Protein AF-A0A2V7U6J4-F1 (afdb_monomer)

pLDDT: mean 93.61, std 9.06, range [50.28, 98.5]

Secondary structure (DSSP, 8-state):
----PPPPEEEEEEEETTEEEEE-SSEEEEEESSTT-SEE---TTS-TT-EEEEE-TTSS-EEEEE---SS-EEETTEEESS-EE--TT-EEEETTEEEEEEEEE-

Sequence (106 aa):
MLAPVAAPLAEVRLVGSDYDLSVSSPGAHVLGRAADAPLRVKHATVSRTHARVILSEDRQTASLEHAGGANGTRLNGRAIDKAEPLSDGDEIGIGEVTLRVVLKRS

Mean predicted aligned error: 3.89 Å

Radius of gyration: 13.4 Å; Cα contacts (8 Å, |Δi|>4): 269; chains: 1; bounding box: 33×26×39 Å

Foldseek 3Di:
DDDPQPFAFQKKWWDDPPATAIDRDAAKFFQFCAPPGNNHDPDPQTHRRQKIWGQHPRRSWIWIAGPDHDQAKDKQNHGDHGIDTDDQQIWIDGGNTIIGIHTDGD

Solvent-accessible surface area (backbone atoms only — not comparable to full-atom values): 5745 Å² total; per-residue (Å²): 134,84,74,83,76,71,62,39,50,50,31,48,32,39,41,35,97,93,41,82,38,70,49,64,66,61,45,79,40,40,30,11,35,32,94,83,28,77,36,60,41,90,44,93,58,34,30,54,52,24,26,27,45,31,32,37,87,83,23,76,49,38,29,43,28,53,63,47,63,93,58,56,33,25,51,71,86,39,78,44,92,52,73,41,78,60,54,71,68,38,39,38,32,42,39,86,47,60,30,34,32,44,65,42,63,95

Nearest PDB structures (foldseek):
  3gqs-assembly2_B  TM=8.626E-01  e=2.930E-07  Chlamydia trachomatis D/UW-3/CX
  3gqs-assembly1_A  TM=8.693E-01  e=1.905E-06  Chlamydia trachomatis D/UW-3/CX
  3unm-assembly1_A  TM=8.060E-01  e=2.771E-06  Homo sapiens
  4jon-assembly3_C  TM=8.136E-01  e=6.879E-06  Homo sapiens
  2n84-assembly1_A  TM=6.551E-01  e=1.175E-05  Trypanosoma brucei brucei TREU927

Structure (mmCIF, N/CA/C/O backbone):
data_AF-A0A2V7U6J4-F1
#
_entry.id   AF-A0A2V7U6J4-F1
#
loop_
_atom_site.group_PDB
_atom_site.id
_atom_site.type_symbol
_atom_site.label_atom_id
_atom_site.label_alt_id
_atom_site.label_comp_id
_atom_site.label_asym_id
_atom_site.label_entity_id
_atom_site.label_seq_id
_atom_site.pdbx_PDB_ins_code
_atom_site.Cartn_x
_atom_site.Cartn_y
_atom_site.Cartn_z
_atom_site.occupancy
_atom_site.B_iso_or_equiv
_atom_site.auth_seq_id
_atom_site.auth_comp_id
_atom_site.auth_asym_id
_atom_site.auth_atom_id
_atom_site.pdbx_PDB_model_num
ATOM 1 N N . MET A 1 1 ? -19.538 15.691 23.998 1.00 50.28 1 MET A N 1
ATOM 2 C CA . MET A 1 1 ? -19.875 14.409 23.344 1.00 50.28 1 MET A CA 1
ATOM 3 C C . MET A 1 1 ? -18.637 13.944 22.599 1.00 50.28 1 MET A C 1
ATOM 5 O O . MET A 1 1 ? -18.247 14.613 21.654 1.00 50.28 1 MET A O 1
ATOM 9 N N . LEU A 1 2 ? -17.965 12.893 23.070 1.00 55.34 2 LEU A N 1
ATOM 10 C CA . LEU A 1 2 ? -16.879 12.256 22.320 1.00 55.34 2 LEU A CA 1
ATOM 11 C C . LEU A 1 2 ? -17.540 11.422 21.218 1.00 55.34 2 LEU A C 1
ATOM 13 O O . LEU A 1 2 ? -18.340 10.541 21.531 1.00 55.34 2 LEU A O 1
ATOM 17 N N . ALA A 1 3 ? -17.279 11.737 19.949 1.00 57.66 3 ALA A N 1
ATOM 18 C CA . ALA A 1 3 ? -17.658 10.843 18.861 1.00 57.66 3 ALA A CA 1
ATOM 19 C C . ALA A 1 3 ? -16.958 9.490 19.088 1.00 57.66 3 ALA A C 1
ATOM 21 O O . ALA A 1 3 ? -15.807 9.491 19.537 1.00 57.66 3 ALA A O 1
ATOM 22 N N . PRO A 1 4 ? -17.614 8.348 18.825 1.00 57.97 4 PRO A N 1
ATOM 23 C CA . PRO A 1 4 ? -16.938 7.064 18.899 1.00 57.97 4 PRO A CA 1
ATOM 24 C C . PRO A 1 4 ? -15.770 7.082 17.909 1.00 57.97 4 PRO A C 1
ATOM 26 O O . PRO A 1 4 ? -15.967 7.176 16.698 1.00 57.97 4 PRO A O 1
ATOM 29 N N . VAL A 1 5 ? -14.548 7.046 18.441 1.00 68.44 5 VAL A N 1
ATOM 30 C CA . VAL A 1 5 ? -13.348 6.818 17.640 1.00 68.44 5 VAL A CA 1
ATOM 31 C C . VAL A 1 5 ? -13.492 5.409 17.073 1.00 68.44 5 VAL A C 1
ATOM 33 O O . VAL A 1 5 ? -13.725 4.461 17.825 1.00 68.44 5 VAL A O 1
ATOM 36 N N . ALA A 1 6 ? -13.460 5.284 15.746 1.00 74.62 6 ALA A N 1
ATOM 37 C CA . ALA A 1 6 ? -13.576 3.991 15.088 1.00 74.62 6 ALA A CA 1
ATOM 38 C C . ALA A 1 6 ? -12.505 3.032 15.630 1.00 74.62 6 ALA A C 1
ATOM 40 O O . ALA A 1 6 ? -11.388 3.447 15.932 1.00 74.62 6 ALA A O 1
ATOM 41 N N . ALA A 1 7 ? -12.842 1.747 15.740 1.00 85.69 7 ALA A N 1
ATOM 42 C CA . ALA A 1 7 ? -11.907 0.715 16.181 1.00 85.69 7 ALA A CA 1
ATOM 43 C C .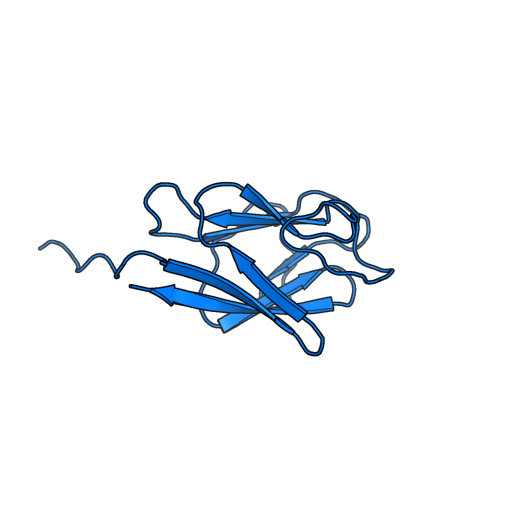 ALA A 1 7 ? -10.574 0.803 15.404 1.00 85.69 7 ALA A C 1
ATOM 45 O O . ALA A 1 7 ? -10.611 1.045 14.193 1.00 85.69 7 ALA A O 1
ATOM 46 N N . PRO A 1 8 ? -9.406 0.653 16.052 1.00 91.50 8 PRO A N 1
ATOM 47 C CA . PRO A 1 8 ? -8.113 0.840 15.401 1.00 91.50 8 PRO A CA 1
ATOM 48 C C . PRO A 1 8 ? -7.926 -0.116 14.216 1.00 91.50 8 PRO A C 1
ATOM 50 O O . PRO A 1 8 ? -8.443 -1.234 14.192 1.00 91.50 8 PRO A O 1
ATOM 53 N N . LEU A 1 9 ? -7.163 0.332 13.223 1.00 94.75 9 LEU A N 1
ATOM 54 C CA . LEU A 1 9 ? -6.770 -0.457 12.065 1.00 94.75 9 LEU A CA 1
ATOM 55 C C . LEU A 1 9 ? -5.831 -1.585 12.501 1.00 94.75 9 LEU A C 1
ATOM 57 O O . LEU A 1 9 ? -4.680 -1.366 12.887 1.00 94.75 9 LEU A O 1
ATOM 61 N N . ALA A 1 10 ? -6.330 -2.811 12.407 1.00 95.19 10 ALA A N 1
ATOM 62 C CA . ALA A 1 10 ? -5.575 -4.027 12.650 1.00 95.19 10 ALA A CA 1
ATOM 63 C C . ALA A 1 10 ? -4.618 -4.331 11.487 1.00 95.19 10 ALA A C 1
ATOM 65 O O . ALA A 1 10 ? -3.491 -4.776 11.700 1.00 95.19 10 ALA A O 1
ATOM 66 N N . GLU A 1 11 ? -5.066 -4.077 10.258 1.00 96.31 11 GLU A N 1
ATOM 67 C CA . GLU A 1 11 ? -4.352 -4.449 9.040 1.00 96.31 11 GLU A CA 1
ATOM 68 C C . GLU A 1 11 ? -4.805 -3.565 7.870 1.00 96.31 11 GLU A C 1
ATOM 70 O O . GLU A 1 11 ? -6.002 -3.320 7.694 1.00 96.31 11 GLU A O 1
ATOM 75 N N . VAL A 1 12 ? -3.854 -3.134 7.042 1.00 98.06 12 VAL A N 1
ATOM 76 C CA . VAL A 1 12 ? -4.120 -2.572 5.713 1.00 98.06 12 VAL A CA 1
ATOM 77 C C . VAL A 1 12 ? -3.785 -3.645 4.688 1.00 98.06 12 VAL A C 1
ATOM 79 O O . VAL A 1 12 ? -2.637 -4.087 4.616 1.00 98.06 12 VAL A O 1
ATOM 82 N N . ARG A 1 13 ? -4.774 -4.069 3.899 1.00 98.12 13 ARG A N 1
ATOM 83 C CA . ARG A 1 13 ? -4.587 -5.030 2.806 1.00 98.12 13 ARG A CA 1
ATOM 84 C C . ARG A 1 13 ? -4.757 -4.355 1.456 1.00 98.12 13 ARG A C 1
ATOM 86 O O . ARG A 1 13 ? -5.634 -3.511 1.293 1.00 98.12 13 ARG A O 1
ATOM 93 N N . LEU A 1 14 ? -3.950 -4.776 0.493 1.00 98.25 14 LEU A N 1
ATOM 94 C CA . LEU A 1 14 ? -4.024 -4.385 -0.906 1.00 98.25 14 LEU A CA 1
ATOM 95 C C . LEU A 1 14 ? -4.298 -5.632 -1.744 1.00 98.25 14 LEU A C 1
ATOM 97 O O . LEU A 1 14 ? -3.466 -6.539 -1.796 1.00 98.25 14 LEU A O 1
ATOM 101 N N . VAL A 1 15 ? -5.461 -5.670 -2.389 1.00 98.19 15 VAL A N 1
ATOM 102 C CA . VAL A 1 15 ? -5.954 -6.839 -3.123 1.00 98.19 15 VAL A CA 1
ATOM 103 C C . VAL A 1 15 ? -6.110 -6.495 -4.602 1.00 98.19 15 VAL A C 1
ATOM 105 O O . VAL A 1 15 ? -6.837 -5.574 -4.955 1.00 98.19 15 VAL A O 1
ATOM 108 N N . GLY A 1 16 ? -5.447 -7.239 -5.478 1.00 94.81 16 GLY A N 1
ATOM 109 C CA . GLY A 1 16 ? -5.606 -7.178 -6.932 1.00 94.81 16 GLY A CA 1
ATOM 110 C C . GLY A 1 16 ? -5.689 -8.583 -7.520 1.00 94.81 16 GLY A C 1
ATOM 111 O O . GLY A 1 16 ? -5.632 -9.562 -6.782 1.00 94.81 16 GLY A O 1
ATOM 112 N N . SER A 1 17 ? -5.797 -8.698 -8.846 1.00 89.06 17 SER A N 1
ATOM 113 C CA . SER A 1 17 ? -6.002 -9.992 -9.521 1.00 89.06 17 SER A CA 1
ATOM 114 C C . SER A 1 17 ? -4.965 -11.060 -9.147 1.00 89.06 17 SER A C 1
ATOM 116 O O . SER A 1 17 ? -5.337 -12.205 -8.916 1.00 89.06 17 SER A O 1
ATOM 118 N N . ASP A 1 18 ? -3.693 -10.665 -9.023 1.00 93.31 18 ASP A N 1
ATOM 119 C CA . ASP A 1 18 ? -2.562 -11.555 -8.706 1.00 93.31 18 ASP A CA 1
ATOM 120 C C . ASP A 1 18 ? -1.850 -11.181 -7.392 1.00 93.31 18 ASP A C 1
ATOM 122 O O . ASP A 1 18 ? -0.748 -11.657 -7.108 1.00 93.31 18 ASP A O 1
ATOM 126 N N . TYR A 1 19 ? -2.439 -10.278 -6.601 1.00 96.44 19 TYR A N 1
ATOM 127 C CA . TYR A 1 19 ? -1.781 -9.674 -5.444 1.00 96.44 19 TYR A CA 1
ATOM 128 C C . TYR A 1 19 ? -2.699 -9.686 -4.221 1.00 96.44 19 TYR A C 1
ATOM 130 O O . TYR A 1 19 ? -3.816 -9.186 -4.274 1.00 96.44 19 TYR A O 1
ATOM 138 N N . ASP A 1 20 ? -2.194 -10.196 -3.101 1.00 97.38 20 ASP A N 1
ATOM 139 C CA . ASP A 1 20 ? -2.801 -10.067 -1.773 1.00 97.38 20 ASP A CA 1
ATOM 140 C C . ASP A 1 20 ? -1.675 -9.708 -0.804 1.00 97.38 20 ASP A C 1
ATOM 142 O O . ASP A 1 20 ? -0.876 -10.554 -0.402 1.00 97.38 20 ASP A O 1
ATOM 146 N N . LEU A 1 21 ? -1.527 -8.410 -0.553 1.00 97.88 21 LEU A N 1
ATOM 147 C CA . LEU A 1 21 ? -0.427 -7.840 0.220 1.00 97.88 21 LEU A CA 1
ATOM 148 C C . LEU A 1 21 ? -0.989 -7.203 1.483 1.00 97.88 21 LEU A C 1
ATOM 150 O O . LEU A 1 21 ? -2.062 -6.600 1.432 1.00 97.88 21 LEU A O 1
ATOM 154 N N . SER A 1 22 ? -0.270 -7.268 2.601 1.00 97.38 22 SER A N 1
ATOM 155 C CA . SER A 1 22 ? -0.745 -6.629 3.824 1.00 97.38 22 SER A CA 1
ATOM 156 C C . SER A 1 22 ? 0.349 -6.135 4.753 1.00 97.38 22 SER A C 1
ATOM 158 O O . SER A 1 22 ? 1.480 -6.620 4.741 1.00 97.38 22 SER A O 1
ATOM 160 N N . VAL A 1 23 ? -0.011 -5.133 5.555 1.00 97.19 23 VAL A N 1
ATOM 161 C CA . VAL A 1 23 ? 0.808 -4.585 6.637 1.00 97.19 23 VAL A CA 1
ATOM 162 C C . VAL A 1 23 ? -0.043 -4.417 7.887 1.00 97.19 23 VAL A C 1
ATOM 164 O O . VAL A 1 23 ? -1.189 -3.966 7.831 1.00 97.19 23 VAL A O 1
ATOM 167 N N . SER A 1 24 ? 0.526 -4.790 9.028 1.00 96.62 24 SER A N 1
ATOM 168 C CA . SER A 1 24 ? -0.129 -4.727 10.339 1.00 96.62 24 SER A CA 1
ATOM 169 C C . SER A 1 24 ? 0.656 -3.909 11.365 1.00 96.62 24 SER A C 1
ATOM 171 O O . SER A 1 24 ? 0.099 -3.524 12.394 1.00 96.62 24 SER A O 1
ATOM 173 N N . SER A 1 25 ? 1.931 -3.615 11.094 1.00 97.19 25 SER A N 1
ATOM 174 C CA . SER A 1 25 ? 2.754 -2.734 11.917 1.00 97.19 25 SER A CA 1
ATOM 175 C C . SER A 1 25 ? 2.599 -1.269 11.491 1.00 97.19 25 SER A C 1
ATOM 177 O O . SER A 1 25 ? 2.524 -0.988 10.290 1.00 97.19 25 SER A O 1
ATOM 179 N N . PRO A 1 26 ? 2.570 -0.321 12.445 1.00 97.56 26 PRO A N 1
ATOM 180 C CA . PRO A 1 26 ? 2.679 1.101 12.139 1.00 97.56 26 PRO A CA 1
ATOM 181 C C . PRO A 1 26 ? 3.955 1.451 11.366 1.00 97.56 26 PRO A C 1
ATOM 183 O O . PRO A 1 26 ? 4.929 0.693 11.354 1.00 97.56 26 PRO A O 1
ATOM 186 N N . GLY A 1 27 ? 3.935 2.616 10.725 1.00 97.94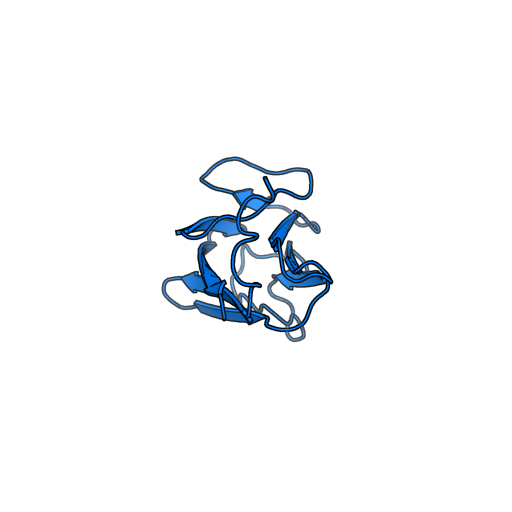 27 GLY A N 1
ATOM 187 C CA . GLY A 1 27 ? 5.046 3.154 9.953 1.00 97.94 27 GLY A CA 1
ATOM 188 C C . GLY A 1 27 ? 4.834 3.090 8.441 1.00 97.94 27 GLY A C 1
ATOM 189 O O . GLY A 1 27 ? 3.762 2.741 7.940 1.00 97.94 27 GLY A O 1
ATOM 190 N N . ALA A 1 28 ? 5.875 3.489 7.709 1.00 97.81 28 ALA A N 1
ATOM 191 C CA . ALA A 1 28 ? 5.872 3.572 6.254 1.00 97.81 28 ALA A CA 1
ATOM 192 C C . ALA A 1 28 ? 6.414 2.286 5.616 1.00 97.81 28 ALA A C 1
ATOM 194 O O . ALA A 1 28 ? 7.570 1.913 5.818 1.00 97.81 28 ALA A O 1
ATOM 195 N N . HIS 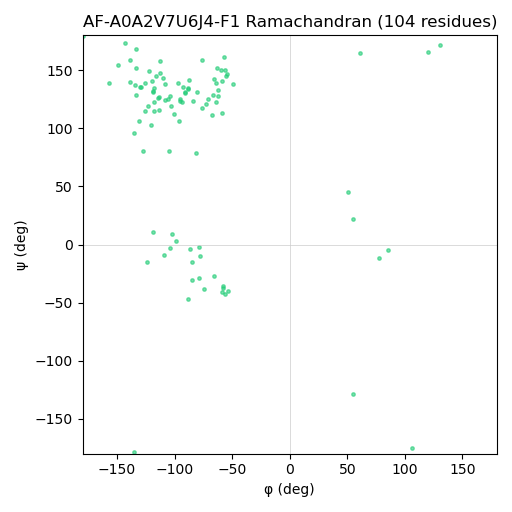A 1 29 ? 5.600 1.657 4.773 1.00 98.25 29 HIS A N 1
ATOM 196 C CA . HIS A 1 29 ? 5.909 0.399 4.099 1.00 98.25 29 HIS A CA 1
ATOM 197 C C . HIS A 1 29 ? 6.017 0.607 2.597 1.00 98.25 29 HIS A C 1
ATOM 199 O O . HIS A 1 29 ? 5.099 1.131 1.966 1.00 98.25 29 HIS A O 1
ATOM 205 N N . VAL A 1 30 ? 7.138 0.194 2.005 1.00 97.81 30 VAL A N 1
ATOM 206 C CA . VAL A 1 30 ? 7.376 0.373 0.568 1.00 97.81 30 VAL A CA 1
ATOM 207 C C . VAL A 1 30 ? 6.484 -0.559 -0.248 1.00 97.81 30 VAL A C 1
ATOM 209 O O . VAL A 1 30 ? 6.549 -1.779 -0.099 1.00 97.81 30 VAL A O 1
ATOM 212 N N . LEU A 1 31 ? 5.726 0.042 -1.164 1.00 97.56 31 LEU A N 1
ATOM 213 C CA . LEU A 1 31 ? 4.992 -0.601 -2.245 1.00 97.56 31 LEU A CA 1
ATOM 214 C C . LEU A 1 31 ? 5.787 -0.456 -3.545 1.00 97.56 31 LEU A C 1
ATOM 216 O O . LEU A 1 31 ? 5.984 0.647 -4.065 1.00 97.56 31 LEU A O 1
ATOM 220 N N . GLY A 1 32 ? 6.290 -1.569 -4.073 1.00 97.00 32 GLY A N 1
ATOM 221 C CA . GLY A 1 32 ? 7.153 -1.525 -5.249 1.00 97.00 32 GLY A CA 1
ATOM 222 C C . GLY A 1 32 ? 7.639 -2.882 -5.735 1.00 97.00 32 GLY A C 1
ATOM 223 O O . GLY A 1 32 ? 7.316 -3.928 -5.183 1.00 97.00 32 GLY A O 1
ATOM 224 N N . ARG A 1 33 ? 8.424 -2.878 -6.813 1.00 97.06 33 ARG A N 1
ATOM 225 C CA . ARG A 1 33 ? 8.893 -4.102 -7.484 1.00 97.06 33 ARG A CA 1
ATOM 226 C C . ARG A 1 33 ? 10.154 -4.713 -6.870 1.00 97.06 33 ARG A C 1
ATOM 228 O O . ARG A 1 33 ? 10.496 -5.853 -7.209 1.00 97.06 33 ARG A O 1
ATOM 235 N N . ALA A 1 34 ? 10.875 -3.962 -6.035 1.00 96.19 34 ALA A N 1
ATOM 236 C CA . ALA A 1 34 ? 12.126 -4.429 -5.445 1.00 96.19 34 ALA A CA 1
ATOM 237 C C . ALA A 1 34 ? 11.925 -5.767 -4.715 1.00 96.19 34 ALA A C 1
ATOM 239 O O . ALA A 1 34 ? 10.839 -6.060 -4.218 1.00 96.19 34 ALA A O 1
ATOM 240 N N . ALA A 1 35 ? 12.949 -6.623 -4.726 1.00 95.75 35 ALA A N 1
ATOM 241 C CA . ALA A 1 35 ? 12.826 -7.975 -4.183 1.00 95.75 35 ALA A CA 1
ATOM 242 C C . ALA A 1 35 ? 12.592 -7.991 -2.665 1.00 95.75 35 ALA A C 1
ATOM 244 O O . ALA A 1 35 ? 11.974 -8.922 -2.160 1.00 95.75 35 ALA A O 1
ATOM 245 N N . ASP A 1 36 ? 13.064 -6.945 -2.001 1.00 94.75 36 ASP A N 1
ATOM 246 C CA . ASP A 1 36 ? 13.033 -6.652 -0.574 1.00 94.75 36 ASP A CA 1
ATOM 247 C C . ASP A 1 36 ? 11.907 -5.680 -0.171 1.00 94.75 36 ASP A C 1
ATOM 249 O O . ASP A 1 36 ? 11.806 -5.314 0.997 1.00 94.75 36 ASP A O 1
ATOM 253 N N . ALA A 1 37 ? 11.047 -5.254 -1.107 1.00 95.50 37 ALA A N 1
ATOM 254 C CA . ALA A 1 37 ? 9.904 -4.403 -0.780 1.00 95.50 37 ALA A CA 1
ATOM 255 C C . ALA A 1 37 ? 8.887 -5.174 0.094 1.00 95.50 37 ALA A C 1
ATOM 257 O O . ALA A 1 37 ? 8.463 -6.256 -0.320 1.00 95.50 37 ALA A O 1
ATOM 258 N N . PRO A 1 38 ? 8.438 -4.629 1.245 1.00 95.88 38 PRO A N 1
ATOM 259 C CA . PRO A 1 38 ? 7.432 -5.277 2.093 1.00 95.88 38 PRO A CA 1
ATOM 260 C C . PRO A 1 38 ? 6.114 -5.541 1.358 1.00 95.88 38 PRO A C 1
ATOM 262 O O . PRO A 1 38 ? 5.529 -6.613 1.478 1.00 95.88 38 PRO A O 1
ATOM 265 N N . LEU A 1 39 ? 5.673 -4.579 0.543 1.00 97.25 39 LEU A N 1
ATOM 266 C CA . LEU A 1 39 ? 4.511 -4.704 -0.328 1.00 97.25 39 LEU A CA 1
ATOM 267 C C . LEU A 1 39 ? 5.010 -4.886 -1.768 1.00 97.25 39 LEU A C 1
ATOM 269 O O . LEU A 1 39 ? 5.113 -3.937 -2.551 1.00 97.25 39 LEU A O 1
ATOM 273 N N . ARG A 1 40 ? 5.403 -6.115 -2.111 1.00 97.56 40 ARG A N 1
ATOM 274 C CA . ARG A 1 40 ? 6.053 -6.390 -3.395 1.00 97.56 40 ARG A CA 1
ATOM 275 C C . ARG A 1 40 ? 5.057 -6.601 -4.534 1.00 97.56 40 ARG A C 1
ATOM 277 O O . ARG A 1 40 ? 4.285 -7.552 -4.529 1.00 97.56 40 ARG A O 1
ATOM 284 N N . VAL A 1 41 ? 5.194 -5.802 -5.591 1.00 96.81 41 VAL A N 1
ATOM 285 C CA . VAL A 1 41 ? 4.417 -5.920 -6.835 1.00 96.81 41 VAL A CA 1
ATOM 286 C C . VAL A 1 41 ? 5.356 -6.155 -8.015 1.00 96.81 41 VAL A C 1
ATOM 288 O O . VAL A 1 41 ? 6.034 -5.250 -8.509 1.00 96.81 41 VAL A O 1
ATOM 291 N N . LYS A 1 42 ? 5.429 -7.406 -8.479 1.00 96.12 42 LYS A N 1
ATOM 292 C CA . LYS A 1 42 ? 6.314 -7.814 -9.580 1.00 96.12 42 LYS A CA 1
ATOM 293 C C . LYS A 1 42 ? 5.683 -7.490 -10.941 1.00 96.12 42 LYS A C 1
ATOM 295 O O . LYS A 1 42 ? 5.189 -8.386 -11.611 1.00 96.12 42 LYS A O 1
ATOM 300 N N . HIS A 1 43 ? 5.751 -6.225 -11.359 1.00 96.12 43 HIS A N 1
ATOM 301 C CA . HIS A 1 43 ? 5.258 -5.780 -12.670 1.00 96.12 43 HIS A CA 1
ATOM 302 C C . HIS A 1 43 ? 6.201 -4.776 -13.349 1.00 96.12 43 HIS A C 1
ATOM 304 O O . HIS A 1 43 ? 6.744 -3.892 -12.690 1.00 96.12 43 HIS A O 1
ATOM 310 N N . ALA A 1 44 ? 6.406 -4.881 -14.666 1.00 95.06 44 ALA A N 1
ATOM 311 C CA . ALA A 1 44 ? 7.410 -4.089 -15.390 1.00 95.06 44 ALA A CA 1
ATOM 312 C C . ALA A 1 44 ? 7.218 -2.567 -15.239 1.00 95.06 44 ALA A C 1
ATOM 314 O O . ALA A 1 44 ? 8.195 -1.831 -15.096 1.00 95.06 44 ALA A O 1
ATOM 315 N N . THR A 1 45 ? 5.966 -2.111 -15.186 1.00 95.50 45 THR A N 1
ATOM 316 C CA . THR A 1 45 ? 5.602 -0.693 -15.022 1.00 95.50 45 THR A CA 1
ATOM 317 C C . THR A 1 45 ? 5.722 -0.185 -13.585 1.00 95.50 45 THR A C 1
ATOM 319 O O . THR A 1 45 ? 5.592 1.017 -13.350 1.00 95.50 45 THR A O 1
ATOM 322 N N . VAL A 1 46 ? 5.938 -1.074 -12.613 1.00 96.38 46 VAL A N 1
ATOM 323 C CA . VAL A 1 46 ? 6.072 -0.717 -11.200 1.00 96.38 46 VAL A CA 1
ATOM 324 C C . VAL A 1 46 ? 7.540 -0.457 -10.883 1.00 96.38 46 VAL A C 1
ATOM 326 O O . VAL A 1 46 ? 8.449 -1.230 -11.217 1.00 96.38 46 VAL A O 1
ATOM 329 N N . SER A 1 47 ? 7.784 0.677 -10.236 1.00 96.38 47 SER A N 1
ATOM 330 C CA . SER A 1 47 ? 9.124 1.099 -9.828 1.00 96.38 47 SER A CA 1
ATOM 331 C C .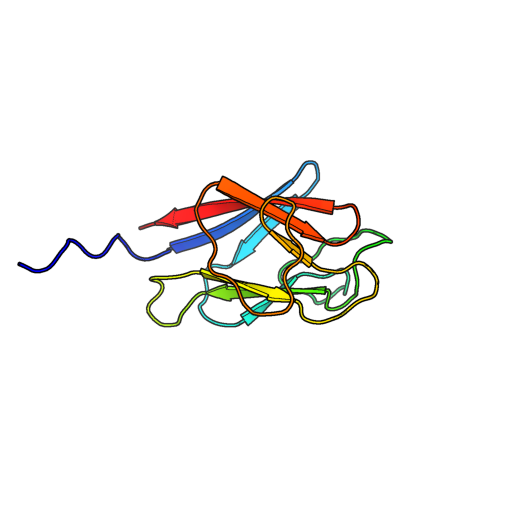 SER A 1 47 ? 9.590 0.316 -8.603 1.00 96.38 47 SER A C 1
ATOM 333 O O . SER A 1 47 ? 8.788 -0.253 -7.869 1.00 96.38 47 SER A O 1
ATOM 335 N N . ARG A 1 48 ? 10.906 0.262 -8.373 1.00 95.88 48 ARG A N 1
ATOM 336 C CA . ARG A 1 48 ? 11.479 -0.460 -7.221 1.00 95.88 48 ARG A CA 1
ATOM 337 C C . ARG A 1 48 ? 10.904 0.035 -5.888 1.00 95.88 48 ARG A C 1
ATOM 339 O O . ARG A 1 48 ? 10.505 -0.792 -5.080 1.00 95.88 48 ARG A O 1
ATOM 346 N N . THR A 1 49 ? 10.780 1.353 -5.757 1.00 95.69 49 THR A N 1
ATOM 347 C CA . THR A 1 49 ? 10.189 2.066 -4.619 1.00 95.69 49 THR A CA 1
ATOM 348 C C . THR A 1 49 ? 9.130 3.013 -5.177 1.00 95.69 49 THR A C 1
ATOM 350 O O . THR A 1 49 ? 9.438 4.162 -5.467 1.00 95.69 49 THR A O 1
ATOM 353 N N . HIS A 1 50 ? 7.936 2.504 -5.480 1.00 95.81 50 HIS A N 1
ATOM 354 C CA . HIS A 1 50 ? 6.953 3.247 -6.278 1.00 95.81 50 HIS A CA 1
ATOM 355 C C . HIS A 1 50 ? 6.050 4.134 -5.412 1.00 95.81 50 HIS A C 1
ATOM 357 O O . HIS A 1 50 ? 5.840 5.315 -5.679 1.00 95.81 50 HIS A O 1
ATOM 363 N N . ALA A 1 51 ? 5.542 3.558 -4.330 1.00 97.25 51 ALA A N 1
ATOM 364 C CA . ALA A 1 51 ? 4.711 4.239 -3.356 1.00 97.25 51 ALA A CA 1
ATOM 365 C C . ALA A 1 51 ? 5.037 3.736 -1.948 1.00 97.25 51 ALA A C 1
ATOM 367 O O . ALA A 1 51 ? 5.812 2.791 -1.767 1.00 97.25 51 ALA A O 1
ATOM 368 N N . ARG A 1 52 ? 4.440 4.366 -0.945 1.00 97.81 52 ARG A N 1
ATOM 369 C CA . ARG A 1 52 ? 4.446 3.904 0.438 1.00 97.81 52 ARG A CA 1
ATOM 370 C C . ARG A 1 52 ? 3.030 3.871 0.972 1.00 97.81 52 ARG A C 1
ATOM 372 O O . ARG A 1 52 ? 2.275 4.818 0.774 1.00 97.81 52 ARG A O 1
ATOM 379 N N . VAL A 1 53 ? 2.705 2.793 1.669 1.00 98.25 53 VAL A N 1
ATOM 380 C CA . VAL A 1 53 ? 1.527 2.732 2.533 1.00 98.25 53 VAL A CA 1
ATOM 381 C C . VAL A 1 53 ? 1.989 3.062 3.938 1.00 98.25 53 VAL A C 1
ATOM 383 O O . VAL A 1 53 ? 2.916 2.436 4.447 1.00 98.25 53 VAL A O 1
ATOM 386 N N . ILE A 1 54 ? 1.367 4.057 4.550 1.00 98.38 54 ILE A N 1
ATOM 387 C CA . ILE A 1 54 ? 1.727 4.544 5.875 1.00 98.38 54 ILE A CA 1
ATOM 388 C C . ILE A 1 54 ? 0.567 4.215 6.803 1.00 98.38 54 ILE A C 1
ATOM 390 O O . ILE A 1 54 ? -0.532 4.726 6.611 1.00 98.38 54 ILE A O 1
ATOM 394 N N . LEU A 1 55 ? 0.803 3.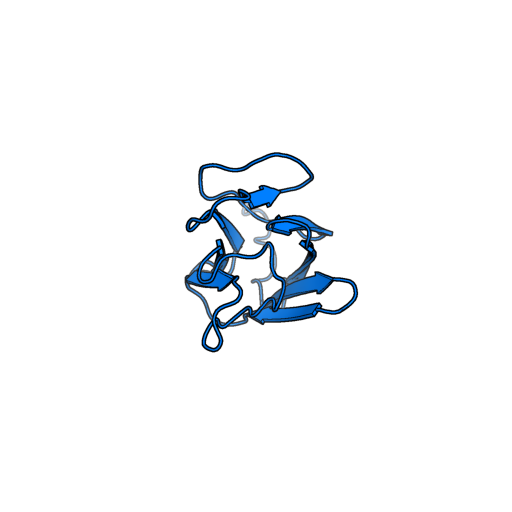359 7.793 1.00 98.12 55 LEU A N 1
ATOM 395 C CA . LEU A 1 55 ? -0.137 3.125 8.888 1.00 98.12 55 LEU A CA 1
ATOM 396 C C . LEU A 1 55 ? 0.273 4.017 10.063 1.00 98.12 55 LEU A C 1
ATOM 398 O O . LEU A 1 55 ? 1.421 3.955 10.503 1.00 98.12 55 LEU A O 1
ATOM 402 N N . SER A 1 56 ? -0.636 4.861 10.553 1.00 97.12 56 SER A N 1
ATOM 403 C CA . SER A 1 56 ? -0.329 5.784 11.649 1.00 97.12 56 SER A CA 1
ATOM 404 C C . SER A 1 56 ? 0.025 5.046 12.946 1.00 97.12 56 SER A C 1
ATOM 406 O O . SER A 1 56 ? -0.460 3.943 13.201 1.00 97.12 56 SER A O 1
ATOM 408 N N . GLU A 1 57 ? 0.851 5.671 13.792 1.00 96.44 57 GLU A N 1
ATOM 409 C CA . GLU A 1 57 ? 1.271 5.116 15.094 1.00 96.44 57 GLU A CA 1
ATOM 410 C C 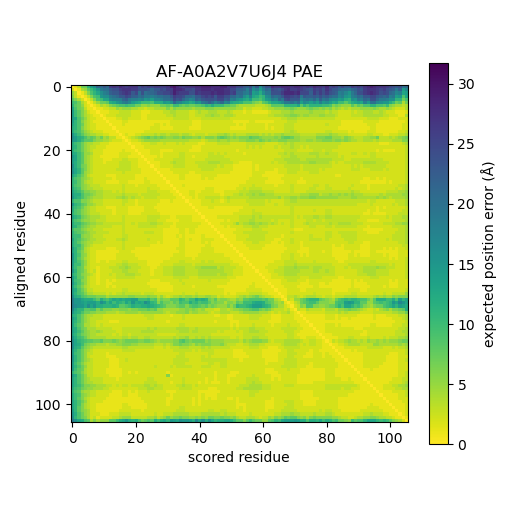. GLU A 1 57 ? 0.080 4.813 16.018 1.00 96.44 57 GLU A C 1
ATOM 412 O O . GLU A 1 57 ? 0.046 3.788 16.695 1.00 96.44 57 GLU A O 1
ATOM 417 N N . ASP A 1 58 ? -0.947 5.665 15.993 1.00 94.31 58 ASP A N 1
ATOM 418 C CA . ASP A 1 58 ? -2.202 5.478 16.736 1.00 94.31 58 ASP A CA 1
ATOM 419 C C . ASP A 1 58 ? -3.173 4.477 16.075 1.00 94.31 58 ASP A C 1
ATOM 421 O O . ASP A 1 58 ? -4.260 4.207 16.601 1.00 94.31 58 ASP A O 1
ATOM 425 N N . ARG A 1 59 ? -2.791 3.937 14.908 1.00 95.62 59 ARG A N 1
ATOM 426 C CA . ARG A 1 59 ? -3.559 3.008 14.070 1.00 95.62 59 ARG A CA 1
ATOM 427 C C . AR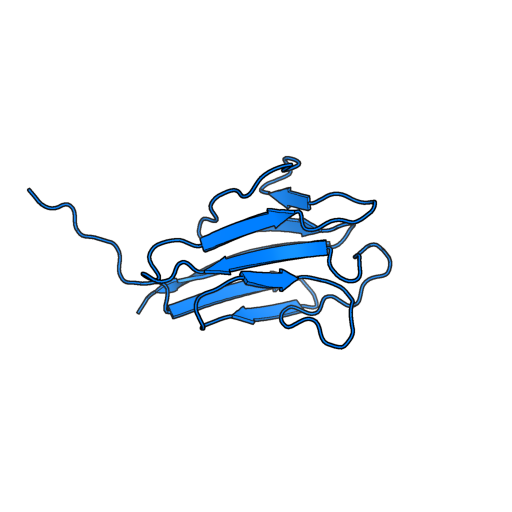G A 1 59 ? -4.945 3.530 13.688 1.00 95.62 59 ARG A C 1
ATOM 429 O O . ARG A 1 59 ? -5.830 2.743 13.367 1.00 95.62 59 ARG A O 1
ATOM 436 N N . GLN A 1 60 ? -5.173 4.840 13.720 1.00 95.19 60 GLN A N 1
ATOM 437 C CA . GLN A 1 60 ? -6.466 5.426 13.363 1.00 95.19 60 GLN A CA 1
ATOM 438 C C . GLN A 1 60 ? -6.616 5.647 11.863 1.00 95.19 60 GLN A C 1
ATOM 440 O O . GLN A 1 60 ? -7.727 5.558 11.330 1.00 95.19 60 GLN A O 1
ATOM 445 N N . THR A 1 61 ? -5.504 5.912 11.180 1.00 96.12 61 THR A N 1
ATOM 446 C CA . THR A 1 61 ? -5.493 6.300 9.772 1.00 96.12 61 THR A CA 1
ATOM 447 C C . THR A 1 61 ? -4.440 5.524 8.993 1.00 96.12 61 THR A C 1
ATOM 449 O O . THR A 1 61 ? -3.419 5.091 9.527 1.00 96.12 61 THR A O 1
ATOM 452 N N . ALA A 1 62 ? -4.709 5.344 7.706 1.00 97.81 62 ALA A N 1
ATOM 453 C CA . ALA A 1 62 ? -3.725 4.898 6.740 1.00 97.81 62 ALA A CA 1
ATOM 454 C C . ALA A 1 62 ? -3.638 5.945 5.630 1.00 97.81 62 ALA A C 1
ATOM 456 O O . ALA A 1 62 ? -4.630 6.615 5.337 1.00 97.81 62 ALA A O 1
ATOM 457 N N . SER A 1 63 ? -2.475 6.095 5.013 1.00 98.31 63 SER A N 1
ATOM 458 C CA . SER A 1 63 ? -2.286 6.980 3.868 1.00 98.31 63 SER A CA 1
ATOM 459 C C . SER A 1 63 ? -1.398 6.346 2.806 1.00 98.31 63 SER A C 1
ATOM 461 O O . SER A 1 63 ? -0.646 5.402 3.061 1.00 98.31 63 SER A O 1
ATOM 463 N N . LEU A 1 64 ? -1.524 6.860 1.590 1.00 98.38 64 LEU A N 1
ATOM 464 C CA . LEU A 1 64 ? -0.732 6.486 0.434 1.00 98.38 64 LEU A CA 1
ATOM 465 C C . LEU A 1 64 ? 0.126 7.671 0.014 1.00 98.38 64 LEU A C 1
ATOM 467 O O . LEU A 1 64 ? -0.387 8.755 -0.242 1.00 98.38 64 LEU A O 1
ATOM 471 N N . GLU A 1 65 ? 1.426 7.445 -0.101 1.00 97.50 65 GLU A N 1
ATOM 472 C CA . GLU A 1 65 ? 2.400 8.432 -0.555 1.00 97.50 65 GLU A CA 1
ATOM 473 C C . GLU A 1 65 ? 3.063 7.950 -1.849 1.00 97.50 65 GLU A C 1
ATOM 475 O O . GLU A 1 65 ? 3.497 6.799 -1.950 1.00 97.50 65 GLU A O 1
ATOM 480 N N . HIS A 1 66 ? 3.187 8.829 -2.844 1.00 95.88 66 HIS A N 1
ATOM 481 C CA . HIS A 1 66 ? 4.048 8.567 -3.993 1.00 95.88 66 HIS A CA 1
ATOM 482 C C . HIS A 1 66 ? 5.522 8.693 -3.579 1.00 95.88 66 HIS A C 1
ATOM 484 O O . HIS A 1 66 ? 5.954 9.748 -3.125 1.00 95.88 66 HIS A O 1
ATOM 490 N N . ALA A 1 67 ? 6.301 7.622 -3.745 1.00 90.88 67 ALA A N 1
ATOM 491 C CA . ALA A 1 67 ? 7.696 7.564 -3.297 1.00 90.88 67 ALA A CA 1
ATOM 492 C C . ALA A 1 67 ? 8.710 7.699 -4.449 1.00 90.88 67 ALA A C 1
ATOM 494 O O . ALA A 1 67 ? 9.919 7.724 -4.208 1.00 90.88 67 ALA A O 1
ATOM 495 N N . GLY A 1 68 ? 8.225 7.785 -5.690 1.00 81.62 68 GLY A N 1
ATOM 496 C CA . GLY A 1 68 ? 9.022 7.979 -6.896 1.00 81.62 68 GLY A CA 1
ATOM 497 C C . GLY A 1 68 ? 8.681 6.992 -8.012 1.00 81.62 68 GLY A C 1
ATOM 498 O O . GLY A 1 68 ? 7.945 6.023 -7.839 1.00 81.62 68 GLY A O 1
ATOM 499 N N . GLY A 1 69 ? 9.251 7.220 -9.194 1.00 80.00 69 GLY A N 1
ATOM 500 C CA . GLY A 1 69 ? 9.032 6.374 -10.367 1.00 80.00 69 GLY A CA 1
ATOM 501 C C . GLY A 1 69 ? 8.435 7.122 -11.552 1.00 80.00 69 GLY A C 1
ATOM 502 O O . GLY A 1 69 ? 7.950 8.237 -11.420 1.00 80.00 69 GLY A O 1
ATOM 503 N N . ALA A 1 70 ? 8.483 6.495 -12.728 1.00 81.31 70 ALA A N 1
ATOM 504 C CA . ALA A 1 70 ? 8.084 7.143 -13.979 1.00 81.31 70 ALA A CA 1
ATOM 505 C C . ALA A 1 70 ? 6.561 7.212 -14.189 1.00 81.31 70 ALA A C 1
ATOM 507 O O . ALA A 1 70 ? 6.085 8.120 -14.856 1.00 81.31 70 ALA A O 1
ATOM 508 N N . ASN A 1 71 ? 5.799 6.263 -13.631 1.00 87.31 71 ASN A N 1
ATOM 509 C CA . ASN A 1 71 ? 4.391 6.063 -14.005 1.00 87.31 71 ASN A CA 1
ATOM 510 C C . ASN A 1 71 ? 3.366 6.635 -13.007 1.00 87.31 71 ASN A C 1
ATOM 512 O O . ASN A 1 71 ? 2.177 6.371 -13.169 1.00 87.31 71 ASN A O 1
ATOM 516 N N . GLY A 1 72 ? 3.819 7.411 -12.013 1.00 91.62 72 GLY A N 1
ATOM 517 C CA . GLY A 1 72 ? 2.974 8.064 -11.004 1.00 91.62 72 GLY A CA 1
ATOM 518 C C . GLY A 1 72 ? 2.158 7.109 -10.120 1.00 91.62 72 GLY A C 1
ATOM 519 O O . GLY A 1 72 ? 1.977 5.933 -10.431 1.00 91.62 72 GLY A O 1
ATOM 520 N N . THR A 1 73 ? 1.631 7.630 -9.013 1.00 96.88 73 THR A N 1
ATOM 521 C CA . THR A 1 73 ? 0.673 6.913 -8.158 1.00 96.88 73 THR A CA 1
ATOM 522 C C . THR A 1 73 ? -0.713 7.530 -8.322 1.00 96.88 73 THR A C 1
ATOM 524 O O . THR A 1 73 ? -0.850 8.753 -8.374 1.00 96.88 73 THR A O 1
ATOM 527 N N . ARG A 1 74 ? -1.749 6.692 -8.404 1.00 97.69 74 ARG A N 1
ATOM 528 C CA . ARG A 1 74 ? -3.150 7.111 -8.526 1.00 97.69 74 ARG A CA 1
ATOM 529 C C . ARG A 1 74 ? -3.969 6.586 -7.350 1.00 97.69 74 ARG A C 1
ATOM 531 O O . ARG A 1 74 ? -3.780 5.445 -6.947 1.00 97.69 74 ARG A O 1
ATOM 538 N N . LEU A 1 75 ? -4.891 7.399 -6.848 1.00 98.25 75 LEU A N 1
ATOM 539 C CA . LEU A 1 75 ? -5.903 7.037 -5.858 1.00 98.25 75 LEU A CA 1
ATOM 540 C C . LEU A 1 75 ? -7.282 7.351 -6.446 1.00 98.25 75 LEU A C 1
ATOM 542 O O . LEU A 1 75 ? -7.555 8.498 -6.801 1.00 98.25 75 LEU A O 1
ATOM 546 N N . ASN A 1 76 ? -8.129 6.334 -6.599 1.00 97.69 76 ASN A N 1
ATOM 547 C CA . ASN A 1 76 ? -9.448 6.417 -7.233 1.00 97.69 76 ASN A CA 1
ATOM 548 C C . ASN A 1 76 ? -9.395 7.109 -8.610 1.00 97.69 76 ASN A C 1
ATOM 550 O O . ASN A 1 76 ? -10.159 8.025 -8.909 1.00 97.69 76 ASN A O 1
ATOM 554 N N . GLY A 1 77 ? -8.413 6.723 -9.432 1.00 95.44 77 GLY A N 1
ATOM 555 C CA . GLY A 1 77 ? -8.179 7.290 -10.765 1.00 95.44 77 GLY A CA 1
ATOM 556 C C . GLY A 1 77 ? -7.495 8.665 -10.792 1.00 95.44 77 GLY A C 1
ATOM 557 O O . GLY A 1 77 ? -7.022 9.076 -11.853 1.00 95.44 77 GLY A O 1
ATOM 558 N N . ARG A 1 78 ? -7.365 9.358 -9.654 1.00 96.38 78 ARG A N 1
ATOM 559 C CA . ARG A 1 78 ? -6.701 10.667 -9.550 1.00 96.38 78 ARG A CA 1
ATOM 560 C C . ARG A 1 78 ? -5.217 10.505 -9.227 1.00 96.38 78 ARG A C 1
ATOM 562 O O . ARG A 1 78 ? -4.872 9.801 -8.285 1.00 96.38 78 ARG A O 1
ATOM 569 N N . ALA A 1 79 ? -4.339 11.182 -9.965 1.00 95.81 79 ALA A N 1
ATOM 570 C CA . ALA A 1 79 ? -2.917 11.242 -9.625 1.00 95.81 79 ALA A CA 1
ATOM 571 C C . ALA A 1 79 ? -2.697 11.955 -8.280 1.00 95.81 79 ALA A C 1
ATOM 573 O O . ALA A 1 79 ? -3.356 12.958 -7.989 1.00 95.81 79 ALA A O 1
ATOM 574 N N . ILE A 1 80 ? -1.781 11.430 -7.468 1.00 95.25 80 ILE A N 1
ATOM 575 C CA . ILE A 1 80 ? -1.423 12.010 -6.173 1.00 95.25 80 ILE A CA 1
ATOM 576 C C . ILE A 1 80 ? 0.054 12.413 -6.161 1.00 95.25 80 ILE A C 1
ATOM 578 O O . ILE A 1 80 ? 0.926 11.627 -6.529 1.00 95.25 80 ILE A O 1
ATOM 582 N N . ASP A 1 81 ? 0.323 13.633 -5.700 1.00 87.62 81 ASP A N 1
ATOM 583 C CA . ASP A 1 81 ? 1.682 14.191 -5.591 1.00 87.62 81 ASP A CA 1
ATOM 584 C C . ASP A 1 81 ? 2.149 14.318 -4.130 1.00 87.62 81 ASP A C 1
ATOM 586 O O . ASP A 1 81 ? 3.301 14.642 -3.850 1.00 87.62 81 ASP A O 1
ATOM 590 N N . LYS A 1 82 ? 1.235 14.094 -3.181 1.00 91.44 82 LYS A N 1
ATOM 591 C CA . LYS A 1 82 ? 1.457 14.149 -1.732 1.00 91.44 82 LYS A CA 1
ATOM 592 C C . LYS A 1 82 ? 0.825 12.924 -1.079 1.00 91.44 82 LYS A C 1
ATOM 594 O O . LYS A 1 82 ? 0.063 12.205 -1.722 1.00 91.44 82 LYS A O 1
ATOM 599 N N . ALA A 1 83 ? 1.141 12.704 0.194 1.00 96.06 83 ALA A N 1
ATOM 600 C CA . ALA A 1 83 ? 0.470 11.688 0.989 1.00 96.06 83 ALA A CA 1
ATOM 601 C C . ALA A 1 83 ? -1.031 12.001 1.115 1.00 96.06 83 ALA A C 1
ATOM 603 O O . ALA A 1 83 ? -1.402 13.109 1.504 1.00 96.06 83 ALA A O 1
ATOM 604 N N . GLU A 1 84 ? -1.872 11.023 0.797 1.00 98.00 84 GLU A N 1
ATOM 605 C CA . GLU A 1 84 ? -3.334 11.137 0.792 1.00 98.00 84 GLU A CA 1
ATOM 606 C C . GLU A 1 84 ? -3.942 10.033 1.670 1.00 98.00 84 GLU A C 1
ATOM 608 O O . GLU A 1 84 ? -3.448 8.901 1.644 1.00 98.00 84 GLU A O 1
ATOM 613 N N . PRO A 1 85 ? -4.974 10.325 2.480 1.00 97.81 85 PRO A N 1
ATOM 614 C CA . PRO A 1 85 ? -5.592 9.333 3.352 1.00 97.81 85 PRO A CA 1
ATOM 615 C C . PRO A 1 85 ? -6.278 8.230 2.538 1.00 97.81 85 PRO A C 1
ATOM 617 O O . PRO A 1 85 ? -6.895 8.496 1.510 1.00 97.81 85 PRO A O 1
ATOM 620 N N . LEU A 1 86 ? -6.189 6.999 3.035 1.00 97.94 86 LEU A N 1
ATOM 621 C CA . LEU A 1 86 ? -6.867 5.834 2.481 1.00 97.94 86 LEU A CA 1
ATOM 622 C C . LEU A 1 86 ? -8.165 5.551 3.233 1.00 97.94 86 LEU A C 1
ATOM 624 O O . LEU A 1 86 ? -8.214 5.580 4.465 1.00 97.94 86 LEU A O 1
ATOM 628 N N . SER A 1 87 ? -9.186 5.199 2.468 1.00 97.31 87 SER A N 1
ATOM 629 C CA . SER A 1 87 ? -10.469 4.690 2.933 1.00 97.31 87 SER A CA 1
ATOM 630 C C . SER A 1 87 ? -10.648 3.229 2.532 1.00 97.31 87 SER A C 1
ATOM 632 O O . SER A 1 87 ? -10.013 2.724 1.605 1.00 97.31 87 SER A O 1
ATOM 634 N N . ASP A 1 88 ? -11.521 2.525 3.254 1.00 97.31 88 ASP A N 1
ATOM 635 C CA . ASP A 1 88 ? -11.871 1.156 2.886 1.00 97.31 88 ASP A CA 1
ATOM 636 C C . ASP A 1 88 ? -12.538 1.130 1.507 1.00 97.31 88 ASP A C 1
ATOM 638 O O . ASP A 1 88 ? -13.429 1.930 1.218 1.00 97.31 88 ASP A O 1
ATOM 642 N N . GLY A 1 89 ? -12.094 0.212 0.654 1.00 97.88 89 GLY A N 1
ATOM 643 C CA . GLY A 1 89 ? -12.596 0.061 -0.703 1.00 97.88 89 GLY A CA 1
ATOM 644 C C . GLY A 1 89 ? -11.946 0.964 -1.750 1.00 97.88 89 GLY A C 1
ATOM 645 O O . GLY A 1 89 ? -12.259 0.753 -2.923 1.00 97.88 89 GLY A O 1
ATOM 646 N N . ASP A 1 90 ? -11.056 1.885 -1.362 1.00 98.50 90 ASP A N 1
ATOM 647 C CA . ASP A 1 90 ? -10.309 2.738 -2.294 1.00 98.50 90 ASP A CA 1
ATOM 648 C C . ASP A 1 90 ? -9.516 1.920 -3.315 1.00 98.50 90 ASP A C 1
ATOM 650 O O . ASP A 1 90 ? -9.042 0.815 -3.043 1.00 98.50 90 ASP A O 1
ATOM 654 N N . GLU A 1 91 ? -9.327 2.494 -4.496 1.00 98.50 91 GLU A N 1
ATOM 655 C CA . GLU A 1 91 ? -8.533 1.913 -5.566 1.00 98.50 91 GLU A CA 1
ATOM 656 C C . GLU A 1 91 ? -7.195 2.643 -5.710 1.00 98.50 91 GLU A C 1
ATOM 658 O O . GLU A 1 91 ? -7.139 3.855 -5.911 1.00 98.50 91 GLU A O 1
ATOM 663 N N . ILE A 1 92 ? -6.098 1.895 -5.651 1.00 97.94 92 ILE A N 1
ATOM 664 C CA . ILE A 1 92 ? -4.738 2.391 -5.828 1.00 97.94 92 ILE A CA 1
ATOM 665 C C . ILE A 1 92 ? -4.200 1.907 -7.170 1.00 97.94 92 ILE A C 1
ATOM 667 O O . ILE A 1 92 ? -4.112 0.707 -7.420 1.00 97.94 92 ILE A O 1
ATOM 671 N N . GLY A 1 93 ? -3.768 2.842 -8.010 1.00 97.31 93 GLY A N 1
ATOM 672 C CA . GLY A 1 93 ? -3.057 2.565 -9.252 1.00 97.31 93 GLY A CA 1
ATOM 673 C C . GLY A 1 93 ? -1.561 2.841 -9.117 1.00 97.31 93 GLY A C 1
ATOM 674 O O . GLY A 1 93 ? -1.167 3.946 -8.744 1.00 97.31 93 GLY A O 1
ATOM 675 N N . ILE A 1 94 ? -0.726 1.867 -9.480 1.00 95.50 94 ILE A N 1
ATOM 676 C CA . ILE A 1 94 ? 0.735 1.998 -9.561 1.00 95.50 94 ILE A CA 1
ATOM 677 C C . ILE A 1 94 ? 1.245 1.462 -10.908 1.00 95.50 94 ILE A C 1
ATOM 679 O O . ILE A 1 94 ? 1.254 0.260 -11.184 1.00 95.50 94 ILE A O 1
ATOM 683 N N . GLY A 1 95 ? 1.646 2.361 -11.808 1.00 93.12 95 GLY A N 1
ATOM 684 C CA . GLY A 1 95 ? 1.796 1.991 -13.220 1.00 93.12 95 GLY A CA 1
ATOM 685 C C . GLY A 1 95 ? 0.497 1.390 -13.775 1.00 93.12 95 GLY A C 1
ATOM 686 O O . GLY A 1 95 ? -0.562 1.989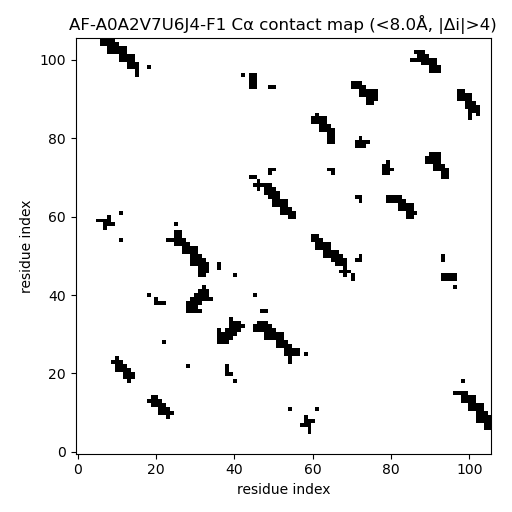 -13.611 1.00 93.12 95 GLY A O 1
ATOM 687 N N . GLU A 1 96 ? 0.566 0.215 -14.404 1.00 94.88 96 GLU A N 1
ATOM 688 C CA . GLU A 1 96 ? -0.598 -0.522 -14.929 1.00 94.88 96 GLU A CA 1
ATOM 689 C C . GLU A 1 96 ? -1.271 -1.446 -13.901 1.00 94.88 96 GLU A C 1
ATOM 691 O O . GLU A 1 96 ? -2.306 -2.040 -14.193 1.00 94.88 96 GLU A O 1
ATOM 696 N N . VAL A 1 97 ? -0.717 -1.569 -12.691 1.00 96.69 97 VAL A N 1
ATOM 697 C CA . VAL A 1 97 ? -1.302 -2.417 -11.647 1.00 96.69 97 VAL A CA 1
ATOM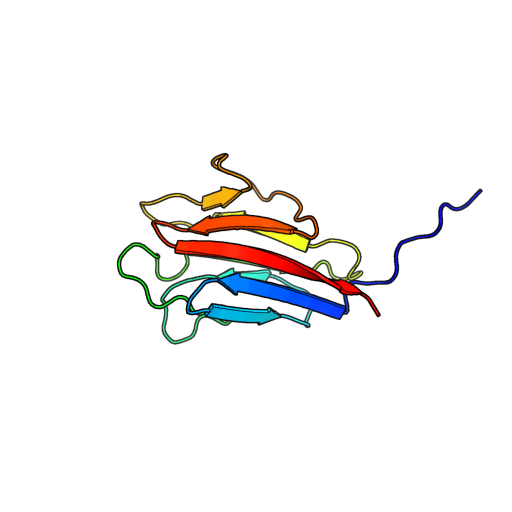 698 C C . VAL A 1 97 ? -2.311 -1.617 -10.837 1.00 96.69 97 VAL A C 1
ATOM 700 O O . VAL A 1 97 ? -2.026 -0.498 -10.409 1.00 96.69 97 VAL A O 1
ATOM 703 N N . THR A 1 98 ? -3.467 -2.228 -10.596 1.00 97.56 98 THR A N 1
ATOM 704 C CA . THR A 1 98 ? -4.547 -1.677 -9.776 1.00 97.56 98 THR A CA 1
ATOM 705 C C . THR A 1 98 ? -4.793 -2.594 -8.582 1.00 97.56 98 THR A C 1
ATOM 707 O O . THR A 1 98 ? -4.891 -3.811 -8.745 1.00 97.56 98 THR A O 1
ATOM 710 N N . LEU A 1 99 ? -4.852 -2.017 -7.383 1.00 98.31 99 LEU A N 1
ATOM 711 C CA . LEU A 1 99 ? -5.040 -2.715 -6.114 1.00 98.31 99 LEU A CA 1
ATOM 712 C C . LEU A 1 99 ? -6.165 -2.046 -5.333 1.00 98.31 99 LEU A C 1
ATOM 714 O O . LEU A 1 99 ? -6.194 -0.827 -5.205 1.00 98.31 99 LEU A O 1
ATOM 718 N N . ARG A 1 100 ? -7.054 -2.839 -4.751 1.00 98.50 100 ARG A N 1
ATOM 719 C CA . ARG A 1 100 ? -8.113 -2.364 -3.870 1.00 98.50 100 ARG A CA 1
ATOM 720 C C . ARG A 1 100 ? -7.670 -2.400 -2.415 1.00 98.50 100 ARG A C 1
ATOM 722 O O . ARG A 1 100 ? -7.103 -3.393 -1.958 1.00 98.50 100 ARG A O 1
ATOM 729 N N . VAL A 1 101 ? -7.966 -1.338 -1.685 1.00 98.44 101 VAL A N 1
ATOM 730 C CA . VAL A 1 101 ? -7.700 -1.206 -0.256 1.00 98.44 101 VAL A CA 1
ATOM 731 C C . VAL A 1 101 ? -8.787 -1.918 0.535 1.00 98.44 101 VAL A C 1
ATOM 733 O O . VAL A 1 101 ? -9.976 -1.703 0.308 1.00 98.44 101 VAL A O 1
ATOM 736 N N . VAL A 1 102 ? -8.371 -2.741 1.494 1.00 98.06 102 VAL A N 1
ATOM 737 C CA . VAL A 1 102 ? -9.245 -3.310 2.522 1.00 98.06 102 VAL A CA 1
ATOM 738 C C . VAL A 1 102 ? -8.658 -2.977 3.889 1.00 98.06 102 VAL A C 1
ATOM 740 O O . VAL A 1 102 ? -7.570 -3.439 4.243 1.00 98.06 102 VAL A O 1
ATOM 743 N N . LEU A 1 103 ? -9.378 -2.166 4.657 1.00 96.88 103 LEU A N 1
ATOM 744 C CA . LEU A 1 103 ? -9.008 -1.733 5.997 1.00 96.88 103 LEU A CA 1
ATOM 745 C C . LEU A 1 103 ? -9.694 -2.629 7.027 1.00 96.88 103 LEU A C 1
ATOM 747 O O . LEU A 1 103 ? -10.894 -2.510 7.277 1.00 96.88 103 LEU A O 1
ATOM 751 N N . LYS A 1 104 ? -8.936 -3.519 7.671 1.00 95.56 104 LYS A N 1
ATOM 752 C CA . LYS A 1 104 ? -9.475 -4.329 8.769 1.00 95.56 104 LYS A CA 1
ATOM 753 C C . LYS A 1 104 ? -9.318 -3.601 10.093 1.00 95.56 104 LYS A C 1
ATOM 755 O O . LYS A 1 104 ? -8.234 -3.117 10.413 1.00 95.56 104 LYS A O 1
ATOM 760 N N . ARG A 1 105 ? -10.386 -3.588 10.888 1.00 92.50 105 ARG A N 1
ATOM 761 C CA . ARG A 1 105 ? -10.421 -3.029 12.248 1.00 92.50 105 ARG A CA 1
ATOM 762 C C . ARG A 1 105 ? -10.625 -4.148 13.276 1.00 92.50 105 ARG A C 1
ATOM 764 O O . ARG A 1 105 ? -11.269 -5.144 12.944 1.00 92.50 105 ARG A O 1
ATOM 771 N N . SER A 1 106 ? -10.048 -3.995 14.472 1.00 83.19 106 SER A N 1
ATOM 772 C CA . SER A 1 106 ? -10.144 -4.943 15.605 1.00 83.19 106 SER A CA 1
ATOM 773 C C . SER A 1 106 ? -10.907 -4.368 16.782 1.00 83.19 106 SER A C 1
ATOM 775 O O . SER A 1 106 ? -10.596 -3.202 17.116 1.00 83.19 106 SER A O 1
#